Protein AF-A0A160V748-F1 (afdb_monomer_lite)

Sequence (103 aa):
MLHSDPNLIVARTRDLILPGAEILGQYAVLGRYDFVMMVEADDNDAVARLSLELGMRTGLHLETLPAIPIGFMGDLQTPDPSDQAESVNLTPDFTPDEGPGDE

Radius of gyration: 19.33 Å; chains: 1; bounding box: 47×57×30 Å

pLDDT: mean 79.08, std 16.61, range [48.66, 96.5]

Secondary structure (DSSP, 8-state):
--SS-TTHHHHHHTT--BTTEEEEEEEE-SSSSSEEEEEEESSHHHHHHHHHHHHHHH-------PPPPGGGTTT-----TTTS-------------------

Structure (mmCIF, N/CA/C/O backbone):
data_AF-A0A160V748-F1
#
_entry.id   AF-A0A160V748-F1
#
loop_
_atom_site.group_PDB
_atom_site.id
_atom_site.type_symbol
_atom_site.label_atom_id
_atom_site.label_alt_id
_atom_site.label_comp_id
_atom_site.label_asym_id
_atom_site.label_entity_id
_atom_site.label_seq_id
_atom_site.pdbx_PDB_ins_code
_atom_site.Cartn_x
_atom_site.Cartn_y
_atom_site.Cartn_z
_atom_site.occupancy
_atom_site.B_iso_or_equiv
_atom_site.auth_seq_id
_atom_site.auth_comp_id
_atom_site.auth_asym_id
_atom_site.auth_atom_id
_atom_site.pdbx_PDB_model_num
ATOM 1 N N . MET A 1 1 ? 11.393 2.510 -16.661 1.00 51.09 1 MET A N 1
ATOM 2 C CA . MET A 1 1 ? 12.523 1.994 -15.850 1.00 51.09 1 MET A CA 1
ATOM 3 C C . MET A 1 1 ? 12.125 0.751 -15.027 1.00 51.09 1 MET A C 1
ATOM 5 O O . MET A 1 1 ? 12.638 0.572 -13.934 1.00 51.09 1 MET A O 1
ATOM 9 N N . LEU A 1 2 ? 11.257 -0.136 -15.548 1.00 53.12 2 LEU A N 1
ATOM 10 C CA . LEU A 1 2 ? 10.848 -1.391 -14.877 1.00 53.12 2 LEU A CA 1
ATOM 11 C C . LEU A 1 2 ? 11.353 -2.660 -15.606 1.00 53.12 2 LEU A C 1
ATOM 13 O O . LEU A 1 2 ? 11.056 -3.774 -15.207 1.00 53.12 2 LEU A O 1
ATOM 17 N N . HIS A 1 3 ? 12.081 -2.503 -16.718 1.00 54.50 3 HIS A N 1
ATOM 18 C CA . HIS A 1 3 ? 12.360 -3.599 -17.660 1.00 54.50 3 HIS A CA 1
ATOM 19 C C . HIS A 1 3 ? 13.568 -4.483 -17.301 1.00 54.50 3 HIS A C 1
ATOM 21 O O . HIS A 1 3 ? 13.818 -5.453 -18.009 1.00 54.50 3 HIS A O 1
ATOM 27 N N . SER A 1 4 ? 14.318 -4.178 -16.238 1.00 61.38 4 SER A N 1
ATOM 28 C CA . SER A 1 4 ? 15.606 -4.848 -15.980 1.00 61.38 4 SER A CA 1
ATOM 29 C C . SER A 1 4 ? 15.686 -5.605 -14.654 1.00 61.38 4 SER A C 1
ATOM 31 O O . SER A 1 4 ? 16.649 -6.340 -14.463 1.00 61.38 4 SER A O 1
ATOM 33 N N . ASP A 1 5 ? 14.707 -5.461 -13.754 1.00 69.75 5 ASP A N 1
ATOM 34 C CA . ASP A 1 5 ? 14.708 -6.171 -12.471 1.00 69.75 5 ASP A CA 1
ATOM 35 C C . ASP A 1 5 ? 13.274 -6.519 -12.017 1.00 69.75 5 ASP A C 1
ATOM 37 O O . ASP A 1 5 ? 12.532 -5.628 -11.591 1.00 69.75 5 ASP A O 1
ATOM 41 N N . PRO A 1 6 ? 12.86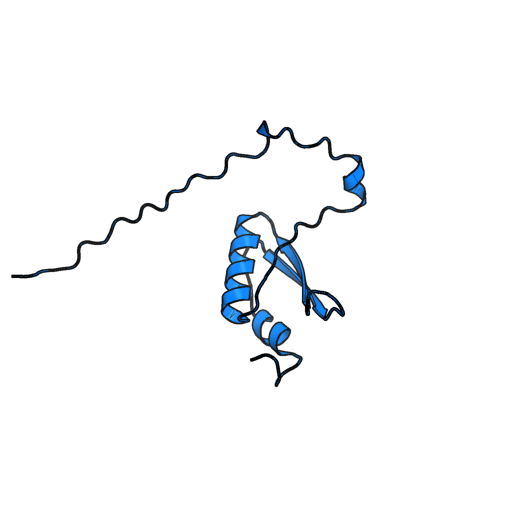4 -7.800 -12.094 1.00 66.06 6 PRO A N 1
ATOM 42 C CA . PRO A 1 6 ? 11.534 -8.235 -11.673 1.00 66.06 6 PRO A CA 1
ATOM 43 C C . PRO A 1 6 ? 11.299 -8.107 -10.158 1.00 66.06 6 PRO A C 1
ATOM 45 O O . PRO A 1 6 ? 10.149 -8.123 -9.729 1.00 66.06 6 PRO A O 1
ATOM 48 N N . ASN A 1 7 ? 12.349 -7.945 -9.343 1.00 74.88 7 ASN A N 1
ATOM 49 C CA . ASN A 1 7 ? 12.240 -7.784 -7.890 1.00 74.88 7 ASN A CA 1
ATOM 50 C C . ASN A 1 7 ? 12.320 -6.321 -7.434 1.00 74.88 7 ASN A C 1
ATOM 52 O O . ASN A 1 7 ? 12.352 -6.061 -6.231 1.00 74.88 7 ASN A O 1
ATOM 56 N N . LEU A 1 8 ? 12.341 -5.359 -8.364 1.00 81.69 8 LEU A N 1
ATOM 57 C CA . LEU A 1 8 ? 12.608 -3.951 -8.062 1.00 81.69 8 LEU A CA 1
ATOM 58 C C . LEU A 1 8 ? 11.656 -3.376 -7.010 1.00 81.69 8 LEU A C 1
ATOM 60 O O . LEU A 1 8 ? 12.105 -2.662 -6.119 1.00 81.69 8 LEU A O 1
ATOM 64 N N . ILE A 1 9 ? 10.360 -3.690 -7.085 1.00 85.44 9 ILE A N 1
ATOM 65 C CA . ILE A 1 9 ? 9.375 -3.162 -6.130 1.00 85.44 9 ILE A CA 1
ATOM 66 C C . ILE A 1 9 ? 9.672 -3.674 -4.725 1.00 85.44 9 ILE A C 1
ATOM 68 O O . ILE A 1 9 ? 9.878 -2.868 -3.823 1.00 85.44 9 ILE A O 1
ATOM 72 N N . VAL A 1 10 ? 9.821 -4.991 -4.571 1.00 87.00 10 VAL A N 1
ATOM 73 C CA . VAL A 1 10 ? 10.142 -5.619 -3.283 1.00 87.00 10 VAL A CA 1
ATOM 74 C C . VAL A 1 10 ? 11.463 -5.088 -2.733 1.00 87.00 10 VAL A C 1
ATOM 76 O O . VAL A 1 10 ? 11.547 -4.741 -1.560 1.00 87.00 10 VAL A O 1
ATOM 79 N N . ALA A 1 11 ? 12.494 -4.969 -3.571 1.00 86.88 11 ALA A N 1
ATOM 80 C CA . ALA A 1 11 ? 13.795 -4.458 -3.155 1.00 86.88 11 ALA A CA 1
ATOM 81 C C . ALA A 1 11 ? 13.730 -3.002 -2.664 1.00 86.88 11 ALA A C 1
ATOM 83 O O . ALA A 1 11 ? 14.419 -2.648 -1.712 1.00 86.88 11 ALA A O 1
ATOM 84 N N . ARG A 1 12 ? 12.898 -2.157 -3.285 1.00 89.25 12 ARG A N 1
ATOM 85 C CA . ARG A 1 12 ? 12.778 -0.734 -2.928 1.00 89.25 12 ARG A CA 1
ATOM 86 C C . ARG A 1 12 ? 11.865 -0.462 -1.738 1.00 89.25 12 ARG A C 1
ATOM 88 O O . ARG A 1 12 ? 11.992 0.591 -1.114 1.00 89.25 12 ARG A O 1
ATOM 95 N N . THR A 1 13 ? 10.960 -1.384 -1.428 1.00 90.50 13 THR A N 1
ATOM 96 C CA . THR A 1 13 ? 10.031 -1.267 -0.297 1.00 90.50 13 THR A CA 1
ATOM 97 C C . THR A 1 13 ? 10.464 -2.078 0.924 1.00 90.50 13 THR A C 1
ATOM 99 O O . THR A 1 13 ? 9.942 -1.838 2.004 1.00 90.50 13 THR A O 1
ATOM 102 N N . ARG A 1 14 ? 11.454 -2.974 0.798 1.00 88.88 14 ARG A N 1
ATOM 103 C CA . ARG A 1 14 ? 11.923 -3.862 1.879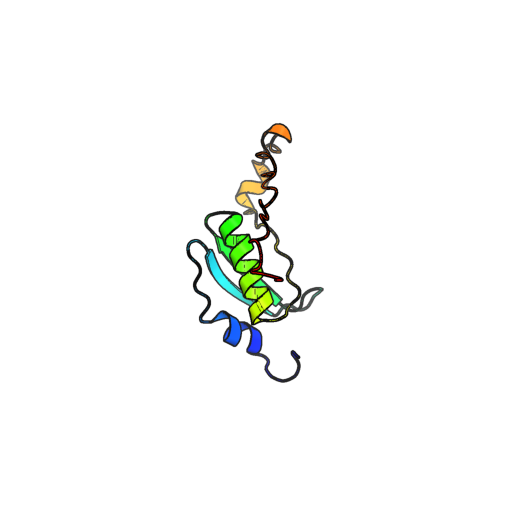 1.00 88.88 14 ARG A CA 1
ATOM 104 C C . ARG A 1 14 ? 12.277 -3.151 3.185 1.00 88.88 14 ARG A C 1
ATOM 106 O O . ARG A 1 14 ? 11.957 -3.664 4.250 1.00 88.88 14 ARG A O 1
ATOM 113 N N . ASP A 1 15 ? 12.937 -2.002 3.091 1.00 89.75 15 ASP A N 1
ATOM 114 C CA . ASP A 1 15 ? 13.419 -1.245 4.253 1.00 89.75 15 ASP A CA 1
ATOM 115 C C . ASP A 1 15 ? 12.501 -0.051 4.581 1.00 89.75 15 ASP A C 1
ATOM 117 O O . ASP A 1 15 ? 12.904 0.902 5.251 1.00 89.75 15 ASP A O 1
ATOM 121 N N . LEU A 1 16 ? 11.275 -0.038 4.046 1.00 91.31 16 LEU A N 1
ATOM 122 C CA . LEU A 1 16 ? 10.284 0.983 4.362 1.00 91.31 16 LEU A CA 1
ATOM 123 C C . LEU A 1 16 ? 9.600 0.631 5.684 1.00 91.31 16 LEU A C 1
ATOM 125 O O . LEU A 1 16 ? 8.816 -0.308 5.756 1.00 91.31 16 LEU A O 1
ATOM 129 N N . ILE A 1 17 ? 9.899 1.412 6.719 1.00 90.75 17 ILE A N 1
ATOM 130 C CA . ILE A 1 17 ? 9.266 1.316 8.034 1.00 90.75 17 ILE A CA 1
ATOM 131 C C . ILE A 1 17 ? 8.593 2.657 8.304 1.00 90.75 17 ILE A C 1
ATOM 133 O O . ILE A 1 17 ? 9.266 3.689 8.334 1.00 90.75 17 ILE A O 1
ATOM 137 N N . LEU A 1 18 ? 7.276 2.642 8.494 1.00 93.56 18 LEU A N 1
ATOM 138 C CA . LEU A 1 18 ? 6.484 3.824 8.808 1.00 93.56 18 LEU A CA 1
ATOM 139 C C . LEU A 1 18 ? 5.655 3.569 10.070 1.00 93.56 18 LEU A C 1
ATOM 141 O O . LEU A 1 18 ? 4.953 2.564 10.140 1.00 93.56 18 LEU A O 1
ATOM 145 N N . PRO A 1 19 ? 5.713 4.457 11.075 1.00 94.50 19 PRO A N 1
ATOM 146 C CA . PRO A 1 19 ? 4.849 4.344 12.242 1.00 94.50 19 PRO A CA 1
ATOM 147 C C . PRO A 1 19 ? 3.370 4.329 11.836 1.00 94.50 19 PRO A C 1
ATOM 149 O O . PRO A 1 19 ? 2.921 5.213 11.101 1.00 94.50 19 PRO A O 1
ATOM 152 N N . GLY A 1 20 ? 2.644 3.323 12.324 1.00 94.12 20 GLY A N 1
ATOM 153 C CA . GLY A 1 20 ? 1.215 3.145 12.073 1.00 94.12 20 GLY A CA 1
ATOM 154 C C . GLY A 1 20 ? 0.861 2.689 10.660 1.00 94.12 20 GLY A C 1
ATOM 155 O O . GLY A 1 20 ? -0.290 2.840 10.267 1.00 94.12 20 GLY A O 1
ATOM 156 N N . ALA A 1 21 ? 1.820 2.174 9.879 1.00 96.50 21 ALA A N 1
ATOM 157 C CA . ALA A 1 21 ? 1.540 1.540 8.595 1.00 96.50 21 ALA A CA 1
ATOM 158 C C . ALA A 1 21 ? 2.494 0.372 8.302 1.00 96.50 21 ALA A C 1
ATOM 160 O O . ALA A 1 21 ? 3.714 0.497 8.413 1.00 96.50 21 ALA A O 1
ATOM 161 N N . GLU A 1 22 ? 1.938 -0.751 7.857 1.00 94.81 22 GLU A N 1
ATOM 162 C CA . GLU A 1 22 ? 2.673 -1.970 7.533 1.00 94.81 22 GLU A CA 1
ATOM 163 C C . GLU A 1 22 ? 2.246 -2.531 6.173 1.00 94.81 22 GLU A C 1
ATOM 165 O O . GLU A 1 22 ? 1.067 -2.558 5.819 1.00 94.81 22 GLU A O 1
ATOM 170 N N . ILE A 1 23 ? 3.221 -3.011 5.398 1.00 94.44 23 ILE A N 1
ATOM 171 C CA . ILE A 1 23 ? 2.966 -3.746 4.158 1.00 94.44 23 ILE A CA 1
ATOM 172 C C . ILE A 1 23 ? 2.768 -5.221 4.510 1.00 94.44 23 ILE A C 1
ATOM 174 O O . ILE A 1 23 ? 3.729 -5.924 4.812 1.00 94.44 23 ILE A O 1
ATOM 178 N N . LEU A 1 24 ? 1.531 -5.703 4.400 1.00 94.88 24 LEU A N 1
ATOM 179 C CA . LEU A 1 24 ? 1.178 -7.094 4.692 1.00 94.88 24 LEU A CA 1
ATOM 180 C C . LEU A 1 24 ? 1.606 -8.052 3.572 1.00 94.88 24 LEU A C 1
ATOM 182 O O . LEU A 1 24 ? 1.916 -9.218 3.812 1.00 94.88 24 LEU A O 1
ATOM 186 N N . GLY A 1 25 ? 1.597 -7.579 2.324 1.00 93.69 25 GLY A N 1
ATOM 187 C CA . GLY A 1 25 ? 1.923 -8.415 1.173 1.00 93.69 25 GLY A CA 1
ATOM 188 C C . GLY A 1 25 ? 1.950 -7.656 -0.146 1.00 93.69 25 GLY A C 1
ATOM 189 O O . GLY A 1 25 ? 1.262 -6.652 -0.317 1.00 93.69 25 GLY A O 1
ATOM 190 N N . GLN A 1 26 ? 2.745 -8.156 -1.090 1.00 93.25 26 GLN A N 1
ATOM 191 C CA . GLN A 1 26 ? 2.948 -7.574 -2.418 1.00 93.25 26 GLN A CA 1
ATOM 192 C C . GLN A 1 26 ? 2.774 -8.664 -3.476 1.00 93.25 26 GLN A C 1
ATOM 194 O O . GLN A 1 26 ? 3.364 -9.739 -3.364 1.00 93.25 26 GLN A O 1
ATOM 199 N N . TYR A 1 27 ? 1.977 -8.388 -4.504 1.0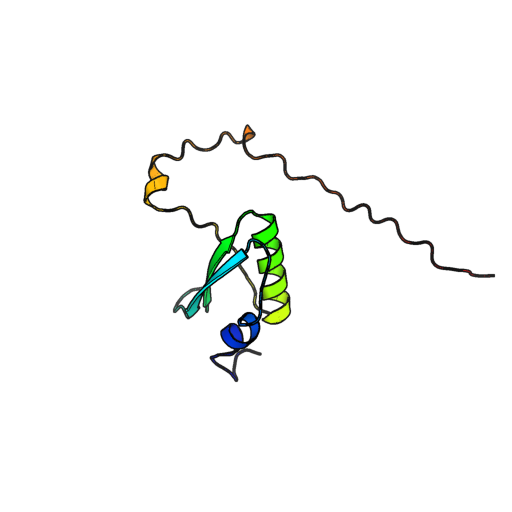0 92.88 27 TYR A N 1
ATOM 200 C CA . TYR A 1 27 ? 1.587 -9.367 -5.514 1.00 92.88 27 TYR A CA 1
ATOM 201 C C . TYR A 1 27 ? 1.684 -8.759 -6.910 1.00 92.88 27 TYR A C 1
ATOM 203 O O . TYR A 1 27 ? 1.228 -7.640 -7.137 1.00 92.88 27 TYR A O 1
ATOM 211 N N . ALA A 1 28 ? 2.237 -9.515 -7.858 1.00 91.81 28 ALA A N 1
ATOM 212 C CA . ALA A 1 28 ? 2.070 -9.218 -9.276 1.00 91.81 28 ALA A CA 1
ATOM 213 C C . ALA A 1 28 ? 0.685 -9.696 -9.727 1.00 91.81 28 ALA A C 1
ATOM 215 O O . ALA A 1 28 ? 0.245 -10.783 -9.343 1.00 91.81 28 ALA A O 1
ATOM 216 N N . VAL A 1 29 ? 0.003 -8.900 -10.542 1.00 92.94 29 VAL A N 1
ATOM 217 C CA . VAL A 1 29 ? -1.349 -9.199 -11.021 1.00 92.94 29 VAL A CA 1
ATOM 218 C C . VAL A 1 29 ? -1.408 -9.121 -12.543 1.00 92.94 29 VAL A C 1
ATOM 220 O O . VAL A 1 29 ? -0.715 -8.332 -13.176 1.00 92.94 29 VAL A O 1
ATOM 223 N N . LEU A 1 30 ? -2.236 -9.972 -13.147 1.00 91.56 30 LEU A N 1
ATOM 224 C CA . LEU A 1 30 ? -2.474 -9.981 -14.590 1.00 91.56 30 LEU A CA 1
ATOM 225 C C . LEU A 1 30 ? -3.790 -9.254 -14.863 1.00 91.56 30 LEU A C 1
ATOM 227 O O . LEU A 1 30 ? -4.855 -9.870 -14.900 1.00 91.56 30 LEU A O 1
ATOM 231 N N . GLY A 1 31 ? -3.727 -7.929 -14.984 1.00 89.62 31 GLY A N 1
ATOM 232 C CA . GLY A 1 31 ? -4.918 -7.101 -15.137 1.00 89.62 31 GLY A CA 1
ATOM 233 C C . GLY A 1 31 ? -4.608 -5.663 -15.539 1.00 89.62 31 GLY A C 1
ATOM 234 O O . GLY A 1 31 ? -3.637 -5.392 -16.234 1.00 89.62 31 GLY A O 1
ATOM 235 N N . ARG A 1 32 ? -5.481 -4.738 -15.123 1.00 92.06 32 ARG A N 1
ATOM 236 C CA . ARG A 1 32 ? -5.325 -3.295 -15.382 1.00 92.06 32 ARG A CA 1
ATOM 237 C C . ARG A 1 32 ? -4.113 -2.695 -14.666 1.00 92.06 32 ARG A C 1
ATOM 239 O O . ARG A 1 32 ? -3.536 -1.735 -15.164 1.00 92.06 32 ARG A O 1
ATOM 246 N N . TYR A 1 33 ? -3.787 -3.238 -13.503 1.00 92.44 33 TYR A N 1
ATOM 247 C CA . TYR A 1 33 ? -2.615 -2.874 -12.720 1.00 92.44 33 TYR A CA 1
ATOM 248 C C . TYR A 1 33 ? -1.578 -3.985 -12.864 1.00 92.44 33 TYR A C 1
ATOM 250 O O . TYR A 1 33 ? -1.953 -5.132 -13.108 1.00 92.44 33 TYR A O 1
ATOM 258 N N . ASP A 1 34 ? -0.303 -3.648 -12.687 1.00 89.12 34 ASP A N 1
ATOM 259 C CA . ASP A 1 34 ? 0.802 -4.615 -12.696 1.00 89.12 34 ASP A CA 1
ATOM 260 C C . ASP A 1 34 ? 1.040 -5.230 -11.307 1.00 89.12 34 ASP A C 1
ATOM 262 O O . ASP A 1 34 ? 1.428 -6.394 -11.182 1.00 89.12 34 ASP A O 1
ATOM 266 N N . PHE A 1 35 ? 0.779 -4.454 -10.249 1.00 91.31 35 PHE A N 1
ATOM 267 C CA . PHE A 1 35 ? 1.023 -4.840 -8.861 1.00 91.31 35 PHE A CA 1
ATOM 268 C C . PHE A 1 35 ? -0.138 -4.445 -7.951 1.00 91.31 35 PHE A C 1
ATOM 270 O O . PHE A 1 35 ? -0.778 -3.415 -8.152 1.00 91.31 35 PHE A O 1
ATOM 277 N N . VAL A 1 36 ? -0.362 -5.255 -6.918 1.00 94.12 36 VAL A N 1
ATOM 278 C CA . VAL A 1 36 ? -1.251 -4.959 -5.792 1.00 94.12 36 VAL A CA 1
ATOM 279 C C . VAL A 1 36 ? -0.461 -5.128 -4.506 1.00 94.12 36 VAL A C 1
ATOM 281 O O . VAL A 1 36 ? 0.275 -6.102 -4.336 1.00 94.12 36 VAL A O 1
ATOM 284 N N . MET A 1 37 ? -0.643 -4.187 -3.587 1.00 93.50 37 MET A N 1
ATOM 285 C CA . MET A 1 37 ? -0.073 -4.251 -2.254 1.00 93.50 37 MET A CA 1
ATOM 286 C C . MET A 1 37 ? -1.185 -4.170 -1.221 1.00 93.50 37 MET A C 1
ATOM 288 O O . MET A 1 37 ? -2.046 -3.296 -1.299 1.00 93.50 37 MET A O 1
ATOM 292 N N . MET A 1 38 ? -1.160 -5.095 -0.269 1.00 95.75 38 MET A N 1
ATOM 293 C CA . MET A 1 38 ? -2.033 -5.060 0.892 1.00 95.75 38 MET A CA 1
ATOM 294 C C . MET A 1 38 ? -1.282 -4.372 2.023 1.00 95.75 38 MET A C 1
ATOM 296 O O . MET A 1 38 ? -0.141 -4.734 2.316 1.00 95.75 38 MET A O 1
ATOM 300 N N . VAL A 1 39 ? -1.918 -3.375 2.624 1.00 95.50 39 VAL A N 1
ATOM 301 C CA . VAL A 1 39 ? -1.341 -2.569 3.697 1.00 95.50 39 VAL A CA 1
ATOM 302 C C . VAL A 1 39 ? -2.333 -2.488 4.845 1.00 95.50 39 VAL A C 1
ATOM 304 O O . VAL A 1 39 ? -3.540 -2.411 4.613 1.00 95.50 39 VAL A O 1
ATOM 307 N N . GLU A 1 40 ? -1.818 -2.514 6.063 1.00 94.81 40 GLU A N 1
ATOM 308 C CA . GLU A 1 40 ? -2.557 -2.158 7.268 1.00 94.81 40 GLU A CA 1
ATOM 309 C C . GLU A 1 40 ? -2.048 -0.808 7.752 1.00 94.81 40 GLU A C 1
ATOM 311 O O . GLU A 1 40 ? -0.858 -0.512 7.629 1.00 94.81 40 GLU A O 1
ATOM 316 N N . ALA A 1 41 ? -2.948 0.031 8.247 1.00 95.56 41 ALA A N 1
ATOM 317 C CA . ALA A 1 41 ? -2.588 1.323 8.792 1.00 95.56 41 ALA A CA 1
ATOM 318 C C . ALA A 1 41 ? -3.589 1.755 9.862 1.00 95.56 41 ALA A C 1
ATOM 320 O O . ALA A 1 41 ? -4.775 1.439 9.763 1.00 95.56 41 ALA A O 1
ATOM 321 N N . ASP A 1 42 ? -3.097 2.501 10.846 1.00 93.31 42 ASP A N 1
ATOM 322 C CA . ASP A 1 42 ? -3.891 2.973 11.983 1.00 93.31 42 ASP A CA 1
ATOM 323 C C . ASP A 1 42 ? -4.912 4.044 11.560 1.00 93.31 42 ASP A C 1
ATOM 325 O O . ASP A 1 42 ? -6.026 4.091 12.083 1.00 93.31 42 ASP A O 1
ATOM 329 N N . ASP A 1 43 ? -4.536 4.909 10.610 1.00 91.06 43 ASP A N 1
ATOM 330 C CA . ASP A 1 43 ? -5.350 6.024 10.126 1.00 91.06 43 ASP A CA 1
ATOM 331 C C . ASP A 1 43 ? -5.021 6.436 8.674 1.00 91.06 43 ASP A C 1
ATOM 333 O O . ASP A 1 43 ? -4.075 5.954 8.040 1.00 91.06 43 ASP A O 1
ATOM 337 N N . ASN A 1 44 ? -5.825 7.355 8.128 1.00 90.75 44 ASN A N 1
ATOM 338 C CA . ASN A 1 44 ? -5.658 7.866 6.764 1.00 90.75 44 ASN A CA 1
ATOM 339 C C . ASN A 1 44 ? -4.346 8.645 6.570 1.00 90.75 44 ASN A C 1
ATOM 341 O O . ASN A 1 44 ? -3.790 8.632 5.468 1.00 90.75 44 ASN A O 1
ATOM 345 N N . ASP A 1 45 ? -3.828 9.297 7.614 1.00 93.31 45 ASP A N 1
ATOM 346 C CA . ASP A 1 45 ? -2.573 10.050 7.539 1.00 93.31 45 ASP A CA 1
ATOM 347 C C . ASP A 1 45 ? -1.381 9.100 7.366 1.00 93.31 45 ASP A C 1
ATOM 349 O O . ASP A 1 45 ? -0.466 9.366 6.580 1.00 93.31 45 ASP A O 1
ATOM 353 N N . ALA A 1 46 ? -1.396 7.956 8.051 1.00 94.94 46 ALA A N 1
ATOM 354 C CA . ALA A 1 46 ? -0.410 6.899 7.894 1.00 94.94 46 ALA A CA 1
ATOM 355 C C . ALA A 1 46 ? -0.441 6.307 6.475 1.00 94.94 46 ALA A C 1
ATOM 357 O O . ALA A 1 46 ? 0.616 6.157 5.853 1.00 94.94 46 ALA A O 1
ATOM 358 N N . VAL A 1 47 ? -1.633 6.081 5.908 1.00 94.81 47 VAL A N 1
ATOM 359 C CA . VAL A 1 47 ? -1.799 5.640 4.510 1.00 94.81 47 VAL A CA 1
ATOM 360 C C . VAL A 1 47 ? -1.279 6.682 3.514 1.00 94.81 47 VAL A C 1
ATOM 362 O O . VAL A 1 47 ? -0.613 6.324 2.537 1.00 94.81 47 VAL A O 1
ATOM 365 N N . ALA A 1 48 ? -1.547 7.969 3.743 1.00 93.50 48 ALA A N 1
ATOM 366 C CA . ALA A 1 48 ? -1.083 9.047 2.873 1.00 93.50 48 ALA A CA 1
ATOM 367 C C . ALA A 1 48 ? 0.451 9.147 2.865 1.00 93.50 48 ALA A C 1
ATOM 369 O O . ALA A 1 48 ? 1.065 9.186 1.795 1.00 93.50 48 ALA A O 1
ATOM 370 N N . ARG A 1 49 ? 1.082 9.103 4.049 1.00 94.75 49 ARG A N 1
ATOM 371 C CA . ARG A 1 49 ? 2.549 9.072 4.186 1.00 94.75 49 ARG A CA 1
ATOM 372 C C . ARG A 1 49 ? 3.155 7.853 3.495 1.00 94.75 49 ARG A C 1
ATOM 374 O O . ARG A 1 49 ? 4.124 7.996 2.751 1.00 94.75 49 ARG A O 1
ATOM 381 N N . LEU A 1 50 ? 2.558 6.675 3.689 1.00 94.75 50 LEU A N 1
ATOM 382 C CA . LEU A 1 50 ? 2.986 5.446 3.024 1.00 94.75 50 LEU A CA 1
ATOM 383 C C . LEU A 1 50 ? 2.902 5.577 1.500 1.00 94.75 50 LEU A C 1
ATOM 385 O O . LEU A 1 50 ? 3.873 5.285 0.805 1.00 94.75 50 LEU A O 1
ATOM 389 N N . SER A 1 51 ? 1.781 6.075 0.980 1.00 93.06 51 SER A N 1
ATOM 390 C CA . SER A 1 51 ? 1.569 6.268 -0.460 1.00 93.06 51 SER A CA 1
ATOM 391 C C . SER A 1 51 ? 2.617 7.206 -1.073 1.00 93.06 51 SER A C 1
ATOM 393 O O . SER A 1 51 ? 3.149 6.919 -2.149 1.00 93.06 51 SER A O 1
ATOM 395 N N . LEU A 1 52 ? 2.970 8.290 -0.373 1.00 93.19 52 LEU A N 1
ATOM 396 C CA . LEU A 1 52 ? 4.002 9.229 -0.816 1.00 93.19 52 LEU A CA 1
ATOM 397 C C . LEU A 1 52 ? 5.393 8.579 -0.857 1.00 93.19 52 LEU A C 1
ATOM 399 O O . LEU A 1 52 ? 6.067 8.640 -1.885 1.00 93.19 52 LEU A O 1
ATOM 403 N N . GLU A 1 53 ? 5.806 7.912 0.223 1.00 94.25 53 GLU A N 1
ATOM 404 C CA . GLU A 1 53 ? 7.101 7.218 0.308 1.00 94.25 53 GLU A CA 1
ATOM 405 C C . GLU A 1 53 ? 7.256 6.156 -0.785 1.00 94.25 53 GLU A C 1
ATOM 407 O O . GLU A 1 53 ? 8.290 6.068 -1.454 1.00 94.25 53 GLU A O 1
ATOM 412 N N . LEU A 1 54 ? 6.206 5.368 -1.015 1.00 93.19 54 LEU A N 1
ATOM 413 C CA . LEU A 1 54 ? 6.179 4.367 -2.076 1.00 93.19 54 LEU A CA 1
ATOM 414 C C . LEU A 1 54 ? 6.341 5.007 -3.451 1.00 93.19 54 LEU A C 1
ATOM 416 O O . LEU A 1 54 ? 7.144 4.526 -4.254 1.00 93.19 54 LEU A O 1
ATOM 420 N N . GLY A 1 55 ? 5.620 6.098 -3.718 1.00 90.62 55 GLY A N 1
ATOM 421 C CA . GLY A 1 55 ? 5.719 6.838 -4.972 1.00 90.62 55 GLY A CA 1
ATOM 422 C C . GLY A 1 55 ? 7.133 7.370 -5.202 1.00 90.62 55 GLY A C 1
ATOM 423 O O . GLY A 1 55 ? 7.705 7.160 -6.272 1.00 90.62 55 GLY A O 1
ATOM 424 N N . MET A 1 56 ? 7.745 7.969 -4.176 1.00 91.44 56 MET A N 1
ATOM 425 C CA . MET A 1 56 ? 9.106 8.511 -4.248 1.00 91.44 56 MET A CA 1
ATOM 426 C C . MET A 1 56 ? 10.166 7.427 -4.473 1.00 91.44 56 MET A C 1
ATOM 428 O O . MET A 1 56 ? 11.088 7.613 -5.268 1.00 91.44 56 MET A O 1
ATOM 432 N N . ARG A 1 57 ? 10.041 6.275 -3.802 1.00 90.62 57 ARG A N 1
ATOM 433 C CA . ARG A 1 57 ? 11.017 5.179 -3.910 1.00 90.62 57 ARG A CA 1
ATOM 434 C C . ARG A 1 57 ? 10.880 4.416 -5.218 1.00 90.62 57 ARG A C 1
ATOM 436 O O . ARG A 1 57 ? 11.881 4.085 -5.855 1.00 90.62 57 ARG A O 1
ATOM 443 N N . THR A 1 58 ? 9.655 4.095 -5.618 1.00 87.94 58 THR A N 1
ATOM 444 C CA . THR A 1 58 ? 9.399 3.184 -6.744 1.00 87.94 58 THR A CA 1
ATOM 445 C C . THR A 1 58 ? 9.210 3.910 -8.073 1.00 87.94 58 THR A C 1
ATOM 447 O O . THR A 1 58 ? 9.493 3.330 -9.121 1.00 87.94 58 THR A O 1
ATOM 450 N N . GLY A 1 59 ? 8.778 5.176 -8.047 1.00 86.75 59 GLY A N 1
ATOM 451 C CA . GLY A 1 59 ? 8.384 5.924 -9.241 1.00 86.75 59 GLY A CA 1
ATOM 452 C C . GLY A 1 59 ? 7.133 5.364 -9.925 1.00 86.75 59 GLY A C 1
ATOM 453 O O . GLY A 1 59 ? 6.906 5.657 -11.098 1.00 86.75 59 GLY A O 1
ATOM 454 N N . LEU A 1 60 ? 6.359 4.518 -9.235 1.00 86.50 60 LEU A N 1
ATOM 455 C CA . LEU A 1 60 ? 5.106 3.976 -9.745 1.00 86.50 60 LEU A CA 1
ATOM 456 C C . LEU A 1 60 ? 3.972 4.998 -9.638 1.00 86.50 60 LEU A C 1
ATOM 458 O O . LEU A 1 60 ? 3.933 5.820 -8.724 1.00 86.50 60 LEU A O 1
ATOM 462 N N . HIS A 1 61 ? 3.001 4.878 -10.541 1.00 88.94 61 HIS A N 1
ATOM 463 C CA . HIS A 1 61 ? 1.685 5.467 -10.334 1.00 88.94 61 HIS A CA 1
ATOM 464 C C . HIS A 1 61 ? 0.886 4.563 -9.400 1.00 88.94 61 HIS A C 1
ATOM 466 O O . HIS A 1 61 ? 0.674 3.389 -9.702 1.00 88.94 61 HIS A O 1
ATOM 472 N N . LEU A 1 62 ? 0.485 5.115 -8.259 1.00 91.50 62 LEU A N 1
ATOM 473 C CA . LEU A 1 62 ? -0.206 4.395 -7.198 1.00 91.50 62 LEU A CA 1
ATOM 474 C C . LEU A 1 62 ? -1.662 4.846 -7.131 1.00 91.50 62 LEU A C 1
ATOM 476 O O . LEU A 1 62 ? -1.959 6.032 -7.260 1.00 91.50 62 LEU A O 1
ATOM 480 N N . GLU A 1 63 ? -2.547 3.888 -6.892 1.00 94.12 63 GLU A N 1
ATOM 481 C CA . GLU A 1 63 ? -3.944 4.120 -6.549 1.00 94.12 63 GLU A CA 1
ATOM 482 C C . GLU A 1 63 ? -4.229 3.376 -5.246 1.00 94.12 63 GLU A C 1
ATOM 484 O O . GLU A 1 63 ? -3.973 2.174 -5.142 1.00 94.12 63 GLU A O 1
ATOM 489 N N . THR A 1 64 ? -4.723 4.101 -4.246 1.00 93.81 64 THR A N 1
ATOM 490 C CA . THR A 1 64 ? -5.002 3.554 -2.918 1.00 93.81 64 THR A CA 1
ATOM 491 C C . THR A 1 64 ? -6.493 3.282 -2.792 1.00 93.81 64 THR A C 1
ATOM 493 O O . THR A 1 64 ? -7.306 4.199 -2.894 1.00 93.81 64 THR A O 1
ATOM 496 N N . LEU A 1 65 ? -6.848 2.017 -2.563 1.00 94.00 65 LEU A N 1
ATOM 497 C CA . LEU A 1 65 ? -8.231 1.566 -2.436 1.00 94.00 65 LEU A CA 1
ATOM 498 C C . LEU A 1 65 ? -8.489 1.088 -0.999 1.00 94.00 65 LEU A C 1
ATOM 500 O O . LEU A 1 65 ? -7.802 0.165 -0.552 1.00 94.00 65 LEU A O 1
ATOM 504 N N . PRO A 1 66 ? -9.460 1.668 -0.269 1.00 91.50 66 PRO A N 1
ATOM 505 C CA . PRO A 1 66 ? -9.795 1.199 1.069 1.00 91.50 66 PRO A CA 1
ATOM 506 C C . PRO A 1 66 ? -10.424 -0.197 1.003 1.00 91.50 66 PRO A C 1
ATOM 508 O O . PRO A 1 66 ? -11.354 -0.446 0.232 1.00 91.50 66 PRO A O 1
ATOM 511 N N . ALA A 1 67 ? -9.925 -1.113 1.832 1.00 91.44 67 ALA A N 1
ATOM 512 C CA . ALA A 1 67 ? -10.473 -2.456 1.950 1.00 91.44 67 ALA A CA 1
ATOM 513 C C . ALA A 1 67 ? -11.572 -2.486 3.021 1.00 91.44 67 ALA A C 1
ATOM 515 O O . ALA A 1 67 ? -11.320 -2.207 4.190 1.00 91.44 67 ALA A O 1
ATOM 516 N N . ILE A 1 68 ? -12.789 -2.863 2.628 1.00 87.62 68 ILE A N 1
ATOM 517 C CA . ILE A 1 68 ? -13.900 -3.124 3.552 1.00 87.62 68 ILE A CA 1
ATOM 518 C C . ILE A 1 68 ? -14.040 -4.646 3.675 1.00 87.62 68 ILE A C 1
ATOM 520 O O . ILE A 1 68 ? -14.232 -5.310 2.650 1.00 87.62 68 ILE A O 1
ATOM 524 N N . PRO A 1 69 ? -13.948 -5.241 4.879 1.00 85.62 69 PRO A N 1
ATOM 525 C CA . PRO A 1 69 ? -14.086 -6.683 5.007 1.00 85.62 69 PRO A CA 1
ATOM 526 C C . PRO A 1 69 ? -15.507 -7.121 4.635 1.00 85.62 69 PRO A C 1
ATOM 528 O O . PRO A 1 69 ? -16.489 -6.502 5.041 1.00 85.62 69 PRO A O 1
ATOM 531 N N . ILE A 1 70 ? -15.625 -8.234 3.906 1.00 85.12 70 ILE A N 1
ATOM 532 C CA . ILE A 1 70 ? -16.905 -8.725 3.357 1.00 85.12 70 ILE A CA 1
ATOM 533 C C . ILE A 1 70 ? -17.973 -8.898 4.450 1.00 85.12 70 ILE A C 1
ATOM 535 O O . ILE A 1 70 ? -19.143 -8.602 4.220 1.00 85.12 70 ILE A O 1
ATOM 539 N N . GLY A 1 71 ? -17.571 -9.323 5.652 1.00 85.19 71 GLY A N 1
ATOM 540 C CA . GLY A 1 71 ? -18.479 -9.488 6.791 1.00 85.19 71 GLY A CA 1
ATOM 541 C C . GLY A 1 71 ? -19.132 -8.192 7.284 1.00 85.19 71 GLY A C 1
ATOM 542 O O . GLY A 1 71 ? -20.189 -8.260 7.892 1.00 85.19 71 GLY A O 1
ATOM 543 N N . PHE A 1 72 ? -18.549 -7.027 6.988 1.00 73.38 72 PHE A N 1
ATOM 544 C CA . PHE A 1 72 ? -19.077 -5.714 7.378 1.00 73.38 72 PHE A CA 1
ATOM 545 C C . PHE A 1 72 ? -19.910 -5.051 6.279 1.00 73.38 72 PHE A C 1
ATOM 547 O O . PHE A 1 72 ? -20.538 -4.023 6.509 1.00 73.38 72 PHE A O 1
ATOM 554 N N . MET A 1 73 ? -19.956 -5.634 5.081 1.00 65.12 73 MET A N 1
ATOM 555 C CA . MET A 1 73 ? -20.605 -5.011 3.927 1.00 65.12 73 MET A CA 1
ATOM 556 C C . MET A 1 73 ? -22.138 -4.941 4.061 1.00 65.12 73 MET A C 1
ATOM 558 O O . MET A 1 73 ? -22.763 -4.109 3.412 1.00 65.12 73 MET A O 1
ATOM 562 N N . GLY A 1 74 ? -22.736 -5.796 4.902 1.00 60.00 74 GLY A N 1
ATOM 563 C CA . GLY A 1 74 ? -24.182 -5.833 5.167 1.00 60.00 74 GLY A CA 1
ATOM 564 C C . GLY A 1 74 ? -24.666 -4.907 6.288 1.00 60.00 74 GLY A C 1
ATOM 565 O O . GLY A 1 74 ? -25.845 -4.565 6.300 1.00 60.00 74 GLY A O 1
ATOM 566 N N . ASP A 1 75 ? -23.767 -4.474 7.178 1.00 58.72 75 ASP A N 1
ATOM 567 C CA . ASP A 1 75 ? -24.091 -3.655 8.360 1.00 58.72 75 ASP A CA 1
ATOM 568 C C . ASP A 1 75 ? -23.710 -2.177 8.185 1.00 58.72 75 ASP A C 1
ATOM 570 O O . ASP A 1 75 ? -23.902 -1.367 9.094 1.00 58.72 75 ASP A O 1
ATOM 574 N N . LEU A 1 76 ? -23.188 -1.802 7.011 1.00 58.16 76 LEU A N 1
ATOM 575 C CA . LEU A 1 76 ? -22.991 -0.407 6.632 1.00 58.16 76 LEU A CA 1
ATOM 576 C C . LEU A 1 76 ? -24.360 0.261 6.473 1.00 58.16 76 LEU A C 1
ATOM 578 O O . LEU A 1 76 ? -24.903 0.378 5.374 1.00 58.16 76 LEU A O 1
ATOM 582 N N . GLN A 1 77 ? -24.907 0.757 7.579 1.00 58.53 77 GLN A N 1
ATOM 583 C CA . GLN A 1 77 ? -25.717 1.959 7.515 1.00 58.53 77 GLN A CA 1
ATOM 584 C C . GLN A 1 77 ? -24.832 2.982 6.809 1.00 58.53 77 GLN A C 1
ATOM 586 O O . GLN A 1 77 ? -23.748 3.287 7.304 1.00 58.53 77 GLN A O 1
ATOM 591 N N . THR A 1 78 ? -25.221 3.398 5.598 1.00 56.78 78 THR A N 1
ATOM 592 C CA . THR A 1 78 ? -24.525 4.462 4.865 1.00 56.78 78 THR A CA 1
ATOM 593 C C . THR A 1 78 ? -24.231 5.557 5.879 1.00 56.78 78 THR A C 1
ATOM 595 O O . THR A 1 78 ? -25.209 6.059 6.447 1.00 56.78 78 THR A O 1
ATOM 598 N N . PRO A 1 79 ? -22.951 5.860 6.177 1.00 55.12 79 PRO A N 1
ATOM 599 C CA . PRO A 1 79 ? -22.649 6.953 7.082 1.00 55.12 79 PRO A CA 1
ATOM 600 C C . PRO A 1 79 ? -23.394 8.164 6.540 1.00 55.12 79 PRO A C 1
ATOM 602 O O . PRO A 1 79 ? -23.395 8.385 5.319 1.00 55.12 79 PRO A O 1
ATOM 605 N N . ASP A 1 80 ? -24.116 8.868 7.414 1.00 60.94 80 ASP A N 1
ATOM 606 C CA . ASP A 1 80 ? -24.766 10.106 7.010 1.00 60.94 80 ASP A CA 1
ATOM 607 C C . ASP A 1 80 ? -23.669 10.957 6.349 1.00 60.94 80 ASP A C 1
ATOM 609 O O . ASP A 1 80 ? -22.558 11.018 6.879 1.00 60.94 80 ASP A O 1
ATOM 613 N N . PRO A 1 81 ? -23.876 11.555 5.167 1.00 56.41 81 PRO A N 1
ATOM 614 C CA . PRO A 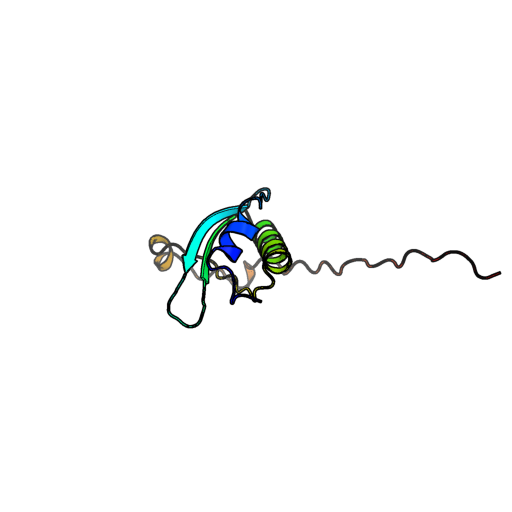1 81 ? -22.897 12.482 4.609 1.00 56.41 81 PRO A CA 1
ATOM 615 C C . PRO A 1 81 ? -22.467 13.583 5.600 1.00 56.41 81 PRO A C 1
ATOM 617 O O . PRO A 1 81 ? -21.411 14.173 5.392 1.00 56.41 81 PRO A O 1
ATOM 620 N N . SER A 1 82 ? -23.220 13.837 6.682 1.00 61.62 82 SER A N 1
ATOM 621 C CA . SER A 1 82 ? -22.790 14.681 7.806 1.00 61.62 82 SER A CA 1
ATOM 622 C C . SER A 1 82 ? -21.745 14.063 8.751 1.00 61.62 82 SER A C 1
ATOM 624 O O . SER A 1 82 ? -21.084 14.807 9.467 1.00 61.62 82 SER A O 1
ATOM 626 N N . ASP A 1 83 ? -21.594 12.736 8.776 1.00 58.00 83 ASP A N 1
ATOM 627 C CA . ASP A 1 83 ? -20.619 11.994 9.596 1.00 58.00 83 ASP A CA 1
ATOM 628 C C . ASP A 1 83 ? -19.245 11.872 8.920 1.00 58.00 83 ASP A C 1
ATOM 630 O O . ASP A 1 83 ? -18.277 11.415 9.536 1.00 58.00 83 ASP A O 1
ATOM 634 N N . GLN A 1 84 ? -19.127 12.284 7.651 1.00 57.78 84 GLN A N 1
ATOM 635 C CA . GLN A 1 84 ? -17.824 12.498 7.034 1.00 57.78 84 GLN A CA 1
ATOM 636 C C . GLN A 1 84 ? -17.189 13.706 7.714 1.00 57.78 84 GLN A C 1
ATOM 638 O O . GLN A 1 84 ? -17.481 14.848 7.362 1.00 57.78 84 GLN A O 1
ATOM 643 N N . ALA A 1 85 ? -16.363 13.425 8.727 1.0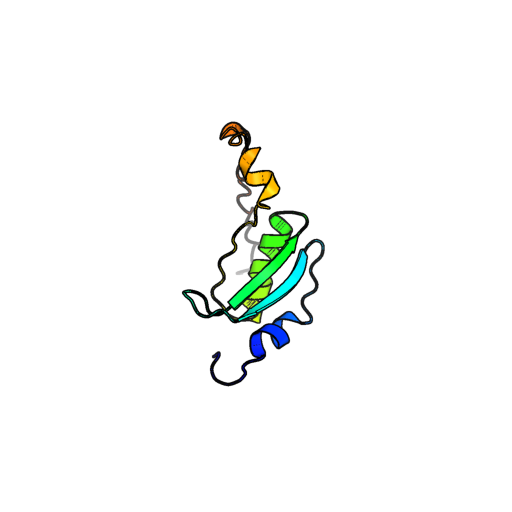0 55.16 85 ALA A N 1
ATOM 644 C CA . ALA A 1 85 ? -15.543 14.410 9.410 1.00 55.16 85 ALA A CA 1
ATOM 645 C C . ALA A 1 85 ? -14.969 15.378 8.375 1.00 55.16 85 ALA A C 1
ATOM 647 O O . ALA A 1 85 ? -14.370 14.953 7.383 1.00 55.16 85 ALA A O 1
ATOM 648 N N . GLU A 1 86 ? -15.256 16.659 8.600 1.00 49.56 86 GLU A N 1
ATOM 649 C CA . GLU A 1 86 ? -14.911 17.773 7.735 1.00 49.56 86 GLU A CA 1
ATOM 650 C C . GLU A 1 86 ? -13.528 17.558 7.125 1.00 49.56 86 GLU A C 1
ATOM 652 O O . GLU A 1 86 ? -12.549 17.326 7.839 1.00 49.56 86 GLU A O 1
ATOM 657 N N . SER A 1 87 ? -13.445 17.631 5.796 1.00 48.66 87 SER A N 1
ATOM 658 C CA . SER A 1 87 ? -12.172 17.769 5.100 1.00 48.66 87 SER A CA 1
ATOM 659 C C . SER A 1 87 ? -11.381 18.855 5.816 1.00 48.66 87 SER A C 1
ATOM 661 O O . SER A 1 87 ? -11.800 20.015 5.810 1.00 48.66 87 SER A O 1
ATOM 663 N N . VAL A 1 88 ? -10.297 18.463 6.487 1.00 49.72 88 VAL A N 1
ATOM 664 C CA . VAL A 1 88 ? -9.448 19.374 7.246 1.00 49.72 88 VAL A CA 1
ATOM 665 C C . VAL A 1 88 ? -8.939 20.403 6.242 1.00 49.72 88 VAL A C 1
ATOM 667 O O . VAL A 1 88 ? -8.045 20.123 5.447 1.00 49.72 88 VAL A O 1
ATOM 670 N N . ASN A 1 89 ? -9.560 21.584 6.226 1.00 51.00 89 ASN A N 1
ATOM 671 C CA . ASN A 1 89 ? -9.095 22.753 5.488 1.00 51.00 89 ASN A CA 1
ATOM 672 C C . ASN A 1 89 ? -7.854 23.283 6.211 1.00 51.00 89 ASN A C 1
ATOM 674 O O . ASN A 1 89 ? -7.843 24.376 6.772 1.00 51.00 89 ASN A O 1
ATOM 678 N N . LEU A 1 90 ? -6.799 22.476 6.238 1.00 53.59 90 LEU A N 1
ATOM 679 C CA . LEU A 1 90 ? -5.464 22.951 6.520 1.00 53.59 90 LEU A CA 1
ATOM 680 C C . LEU A 1 90 ? -4.997 23.592 5.224 1.00 53.59 90 LEU A C 1
ATOM 682 O O . LEU A 1 90 ? -4.362 22.951 4.393 1.00 53.59 90 LEU A O 1
ATOM 686 N N . THR A 1 91 ? -5.355 24.858 5.024 1.00 59.41 91 THR A N 1
ATOM 687 C CA . THR A 1 91 ? -4.554 25.703 4.146 1.00 59.41 91 THR A CA 1
ATOM 688 C C . THR A 1 91 ? -3.157 25.701 4.765 1.00 59.41 91 THR A C 1
ATOM 690 O O . THR A 1 91 ? -3.021 26.178 5.894 1.00 59.41 91 THR A O 1
ATOM 693 N N . PRO A 1 92 ? -2.134 25.110 4.123 1.00 59.06 92 PRO A N 1
ATOM 694 C CA . PRO A 1 92 ? -0.787 25.185 4.658 1.00 59.06 92 PRO A CA 1
ATOM 695 C C . PRO A 1 92 ? -0.399 26.662 4.735 1.00 59.06 92 PRO A C 1
ATOM 697 O O . PRO A 1 92 ? -0.457 27.376 3.731 1.00 59.06 92 PRO A O 1
ATOM 700 N N . ASP A 1 93 ? -0.063 27.123 5.939 1.00 56.41 93 ASP A N 1
ATOM 701 C CA . ASP A 1 93 ? 0.378 28.492 6.183 1.00 56.41 93 ASP A CA 1
ATOM 702 C C . ASP A 1 93 ? 1.810 28.631 5.656 1.00 56.41 93 ASP A C 1
ATOM 704 O O . ASP A 1 93 ? 2.800 28.401 6.350 1.00 56.41 93 ASP A O 1
ATOM 708 N N . PHE A 1 94 ? 1.921 28.889 4.355 1.00 57.31 94 PHE A N 1
ATOM 709 C CA . PHE A 1 94 ? 3.185 29.233 3.726 1.00 57.31 94 PHE A CA 1
ATOM 710 C C . PHE A 1 94 ? 3.497 30.694 4.054 1.00 57.31 94 PHE A C 1
ATOM 712 O O . PHE A 1 94 ? 3.173 31.589 3.277 1.00 57.31 94 PHE A O 1
ATOM 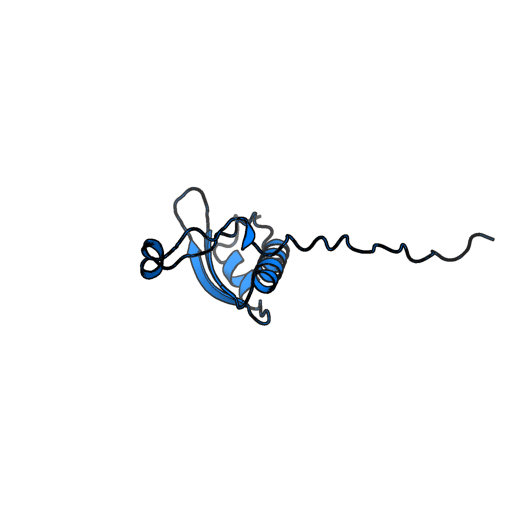719 N N . THR A 1 95 ? 4.153 30.947 5.186 1.00 60.16 95 THR A N 1
ATOM 720 C CA . THR A 1 95 ? 4.899 32.195 5.380 1.00 60.16 95 THR A CA 1
ATOM 721 C C . THR A 1 95 ? 6.202 32.089 4.585 1.00 60.16 95 THR A C 1
ATOM 723 O O . THR A 1 95 ? 7.033 31.241 4.924 1.00 60.16 95 THR A O 1
ATOM 726 N N . PRO A 1 96 ? 6.409 32.884 3.519 1.00 57.88 96 PRO A N 1
ATOM 727 C CA . PRO A 1 96 ? 7.707 32.949 2.869 1.00 57.88 96 PRO A CA 1
ATOM 728 C C . PRO A 1 96 ? 8.684 33.565 3.873 1.00 57.88 96 PRO A C 1
ATOM 730 O O . PRO A 1 96 ? 8.473 34.692 4.315 1.00 57.88 96 PRO A O 1
ATOM 733 N N . ASP A 1 97 ? 9.709 32.810 4.258 1.00 63.09 97 ASP A N 1
ATOM 734 C CA . ASP A 1 97 ? 10.824 33.319 5.057 1.00 63.09 97 ASP A CA 1
ATOM 735 C C . ASP A 1 97 ? 11.474 34.474 4.277 1.00 63.09 97 ASP A C 1
ATOM 737 O O . ASP A 1 97 ? 11.854 34.304 3.112 1.00 63.09 97 ASP A O 1
ATOM 741 N N . GLU A 1 98 ? 11.506 35.669 4.874 1.00 60.19 98 GLU A N 1
ATOM 742 C CA . GLU A 1 98 ? 12.124 36.861 4.291 1.00 60.19 98 GLU A CA 1
ATOM 743 C C . GLU A 1 98 ? 13.581 36.544 3.931 1.00 60.19 98 GLU A C 1
ATOM 745 O O . GLU A 1 98 ? 14.432 36.333 4.795 1.00 60.19 98 GLU A O 1
ATOM 750 N N . GLY A 1 99 ? 13.875 36.496 2.630 1.00 56.72 99 GLY A N 1
ATOM 751 C CA . GLY A 1 99 ? 15.242 36.355 2.141 1.00 56.72 99 GLY A CA 1
ATOM 752 C C . GLY A 1 99 ? 16.096 37.570 2.537 1.00 56.72 99 GLY A C 1
ATOM 753 O O . GLY A 1 99 ? 15.588 38.694 2.555 1.00 56.72 99 GLY A O 1
ATOM 754 N N . PRO A 1 100 ? 17.394 37.388 2.844 1.00 64.75 100 PRO A N 1
ATOM 755 C CA . PRO A 1 100 ? 18.233 38.480 3.304 1.00 64.75 100 PRO A CA 1
ATOM 756 C C . PRO A 1 100 ? 18.700 39.365 2.139 1.00 64.75 100 PRO A C 1
ATOM 758 O O . PRO A 1 100 ? 19.349 38.878 1.219 1.00 64.75 100 PRO A O 1
ATOM 761 N N . GLY A 1 101 ? 18.430 40.667 2.268 1.00 56.94 101 GLY A N 1
ATOM 762 C CA . GLY A 1 101 ? 19.334 41.774 1.930 1.00 56.94 101 GLY A CA 1
ATOM 763 C C . GLY A 1 101 ? 19.654 42.047 0.458 1.00 56.94 101 GLY A C 1
ATOM 764 O O . GLY A 1 101 ? 20.586 41.461 -0.082 1.00 56.94 101 GLY A O 1
ATOM 765 N N . ASP A 1 102 ? 19.013 43.078 -0.096 1.00 57.22 102 ASP A N 1
ATOM 766 C CA . ASP A 1 102 ? 19.635 43.951 -1.096 1.00 57.22 102 ASP A CA 1
ATOM 767 C C . ASP A 1 102 ? 19.855 45.336 -0.458 1.00 57.22 102 ASP A C 1
ATOM 769 O O . ASP A 1 102 ? 18.915 46.123 -0.332 1.00 57.22 102 ASP A O 1
ATOM 773 N N . GLU A 1 103 ? 21.094 45.630 -0.052 1.00 54.81 103 GLU A N 1
ATOM 774 C CA . GLU A 1 103 ? 21.646 46.996 -0.036 1.00 54.81 103 GLU A CA 1
ATOM 775 C C . GLU A 1 103 ? 23.106 46.968 -0.512 1.00 54.81 103 GLU A C 1
ATOM 777 O O . GLU A 1 103 ? 23.877 46.106 -0.022 1.00 54.81 103 GLU A O 1
#

Organism: NCBI:txid652676

InterPro domains:
  IPR014845 Protein GYD/TTHA1554 [PF08734] (20-70)

Foldseek 3Di:
DCPPDPCQLVVQCVPDDFPFKDFPDKDQDDDPDRIDTDMGGPDPVSVVVVVVSSCVRRVDDDDDDDDDDPVCPVVPPPPDPVNPPPPPPCPPPPDPDDDDDDD